Protein AF-A4BQA3-F1 (afdb_monomer_lite)

Radius of gyration: 15.98 Å; chains: 1; bounding box: 40×30×48 Å

Structure (mmCIF, N/CA/C/O backbone):
data_AF-A4BQA3-F1
#
_entry.id   AF-A4BQA3-F1
#
loop_
_atom_site.group_PDB
_atom_site.id
_atom_site.type_symbol
_atom_site.label_atom_id
_atom_site.label_alt_id
_atom_site.label_comp_id
_atom_site.label_asym_id
_atom_site.label_entity_id
_atom_site.label_seq_id
_atom_site.pdbx_PDB_ins_code
_atom_site.Cartn_x
_atom_site.Cartn_y
_atom_site.Cartn_z
_atom_site.occupancy
_atom_site.B_iso_or_equiv
_atom_site.auth_seq_id
_atom_site.auth_comp_id
_atom_site.auth_asym_id
_atom_site.auth_atom_id
_atom_site.pdbx_PDB_model_num
ATOM 1 N N . MET A 1 1 ? -1.932 -8.998 7.528 1.00 60.38 1 MET A N 1
ATOM 2 C CA . MET A 1 1 ? -2.954 -8.025 7.062 1.00 60.38 1 MET A CA 1
ATOM 3 C C . MET A 1 1 ? -3.123 -8.173 5.564 1.00 60.38 1 MET A C 1
ATOM 5 O O . MET A 1 1 ? -2.227 -8.750 4.974 1.00 60.38 1 MET A O 1
ATOM 9 N N . PHE A 1 2 ? -4.234 -7.696 4.992 1.00 67.75 2 PHE A N 1
ATOM 10 C CA . PHE A 1 2 ? -4.822 -8.083 3.690 1.00 67.75 2 PHE A CA 1
ATOM 11 C C . PHE A 1 2 ? -5.797 -9.264 3.743 1.00 67.75 2 PHE A C 1
ATOM 13 O O . PHE A 1 2 ? -5.557 -10.278 3.112 1.00 67.75 2 PHE A O 1
ATOM 20 N N . LEU A 1 3 ? -6.920 -9.127 4.459 1.00 60.72 3 LEU A N 1
ATOM 21 C CA . LEU A 1 3 ? -8.000 -10.137 4.571 1.00 60.72 3 LEU A CA 1
ATOM 22 C C . LEU A 1 3 ? -8.214 -11.024 3.331 1.00 60.72 3 LEU A C 1
ATOM 24 O O . LEU A 1 3 ? -8.286 -12.238 3.419 1.00 60.72 3 LEU A O 1
ATOM 28 N N . TRP A 1 4 ? -8.232 -10.394 2.167 1.00 64.56 4 TRP A N 1
ATOM 29 C CA . TRP A 1 4 ? -8.541 -10.961 0.863 1.00 64.56 4 TRP A CA 1
ATOM 30 C C . TRP A 1 4 ? -7.455 -11.902 0.314 1.00 64.56 4 TRP A C 1
ATOM 32 O O . TRP A 1 4 ? -7.679 -12.545 -0.704 1.00 64.56 4 TRP A O 1
ATOM 42 N N . SER A 1 5 ? -6.284 -11.950 0.948 1.00 71.44 5 SER A N 1
ATOM 43 C CA . SER A 1 5 ? -5.089 -12.637 0.447 1.00 71.44 5 SER A CA 1
ATOM 44 C C . SER A 1 5 ? -4.589 -13.748 1.371 1.00 71.44 5 SER A C 1
ATOM 46 O O . SER A 1 5 ? -3.676 -14.470 0.988 1.00 71.44 5 SER A O 1
ATOM 48 N N . TRP A 1 6 ? -5.161 -13.897 2.572 1.00 63.19 6 TRP A N 1
ATOM 49 C CA . TRP A 1 6 ? -4.795 -14.966 3.508 1.00 63.19 6 TRP A CA 1
ATOM 50 C C . TRP A 1 6 ? -5.855 -16.063 3.484 1.00 63.19 6 TRP A C 1
ATOM 52 O O . TRP A 1 6 ? -7.054 -15.784 3.529 1.00 63.19 6 TRP A O 1
ATOM 62 N N . GLU A 1 7 ? -5.413 -17.316 3.465 1.00 59.88 7 GLU A N 1
ATOM 63 C CA . GLU A 1 7 ? -6.299 -18.466 3.627 1.00 59.88 7 GLU A CA 1
ATOM 64 C C . GLU A 1 7 ? -6.993 -18.398 5.002 1.00 59.88 7 GLU A C 1
ATOM 66 O O . GLU A 1 7 ? -6.351 -18.160 6.025 1.00 59.88 7 GLU A O 1
ATOM 71 N N . GLY A 1 8 ? -8.326 -18.516 5.023 1.00 61.66 8 GLY A N 1
ATOM 72 C CA . GLY A 1 8 ? -9.143 -18.300 6.228 1.00 61.66 8 GLY A CA 1
ATOM 73 C C . GLY A 1 8 ? -9.414 -16.828 6.583 1.00 61.66 8 GLY A C 1
ATOM 74 O O . GLY A 1 8 ? -10.098 -16.553 7.566 1.00 61.66 8 GLY A O 1
ATOM 75 N N . GLY A 1 9 ? -8.929 -15.874 5.783 1.00 58.06 9 GLY A N 1
ATOM 76 C CA . GLY A 1 9 ? -9.137 -14.433 5.955 1.00 58.06 9 GLY A CA 1
ATOM 77 C C . GLY A 1 9 ? -10.455 -13.901 5.389 1.00 58.06 9 GLY A C 1
ATOM 78 O O . GLY A 1 9 ? -10.527 -12.716 5.063 1.00 58.06 9 GLY A O 1
ATOM 79 N N . ASP A 1 10 ? -11.479 -14.752 5.245 1.00 64.75 10 ASP A N 1
ATOM 80 C CA . ASP A 1 10 ? -12.718 -14.381 4.564 1.00 64.75 10 ASP A CA 1
ATOM 81 C C . ASP A 1 10 ? -13.276 -13.076 5.146 1.00 64.75 10 ASP A C 1
ATOM 83 O O . ASP A 1 10 ? -13.485 -12.930 6.358 1.00 64.75 10 ASP A O 1
ATOM 87 N N . LYS A 1 11 ? -13.446 -12.087 4.265 1.00 64.25 11 LYS A N 1
ATOM 88 C CA . LYS A 1 11 ? -13.775 -10.702 4.622 1.00 64.25 11 LYS A CA 1
ATOM 89 C C . LYS A 1 11 ? -15.013 -10.648 5.508 1.00 64.25 11 LYS A C 1
ATOM 91 O O . LYS A 1 11 ? -15.127 -9.766 6.362 1.00 64.25 11 LYS A O 1
ATOM 96 N N . ASP A 1 12 ? -15.931 -11.577 5.282 1.00 72.56 12 ASP A N 1
ATOM 97 C CA . ASP A 1 12 ? -17.206 -11.625 5.966 1.00 72.56 12 ASP A CA 1
ATOM 98 C C . ASP A 1 12 ? -17.066 -11.999 7.440 1.00 72.56 12 ASP A C 1
ATOM 100 O O . ASP A 1 12 ? -17.851 -11.495 8.237 1.00 72.56 12 ASP A O 1
ATOM 104 N N . TYR A 1 13 ? -16.031 -12.739 7.859 1.00 81.38 13 TYR A N 1
ATOM 105 C CA . TYR A 1 13 ? -15.837 -13.069 9.277 1.00 81.38 13 TYR A CA 1
ATOM 106 C C . TYR A 1 13 ? -15.781 -11.806 10.149 1.00 81.38 13 TYR A C 1
ATOM 108 O O . TYR A 1 13 ? -16.544 -11.659 11.100 1.00 81.38 13 TYR A O 1
ATOM 116 N N . TRP A 1 14 ? -14.960 -10.832 9.757 1.00 83.69 14 TRP A N 1
ATOM 117 C CA . TRP A 1 14 ? -14.742 -9.601 10.523 1.00 83.69 14 TRP A CA 1
ATOM 118 C C . TRP A 1 14 ? -15.896 -8.602 10.433 1.00 83.69 14 TRP A C 1
ATOM 120 O O . TRP A 1 14 ? -15.987 -7.706 11.267 1.00 83.69 14 TRP A O 1
ATOM 130 N N . LYS A 1 15 ? -16.801 -8.760 9.459 1.00 85.62 15 LYS A N 1
ATOM 131 C CA . LYS A 1 15 ? -18.040 -7.972 9.399 1.00 85.62 15 LYS A CA 1
ATOM 132 C C . LYS A 1 15 ? -19.051 -8.366 10.477 1.00 85.62 15 LYS A C 1
ATOM 134 O O . LYS A 1 15 ? -19.993 -7.614 10.682 1.00 85.62 15 LYS A O 1
ATOM 139 N N . HIS A 1 16 ? -18.877 -9.514 11.139 1.00 87.00 16 HIS A N 1
ATOM 140 C CA . HIS A 1 16 ? -19.743 -9.935 12.246 1.00 87.00 16 HIS A CA 1
ATOM 141 C C . HIS A 1 16 ? -19.411 -9.233 13.571 1.00 87.00 16 HIS A C 1
ATOM 143 O O . HIS A 1 16 ? -20.158 -9.384 14.535 1.00 87.00 16 HIS A O 1
ATOM 149 N N . LEU A 1 17 ? -18.303 -8.487 13.644 1.00 85.69 17 LEU A N 1
ATOM 150 C CA . LEU A 1 17 ? -18.020 -7.626 14.789 1.00 85.69 17 LEU A CA 1
ATOM 151 C C . LEU A 1 17 ? -18.883 -6.361 14.716 1.00 85.69 17 LEU A C 1
ATOM 153 O O . LEU A 1 17 ? -19.016 -5.757 13.649 1.00 85.69 17 LEU A O 1
ATOM 157 N N . GLU A 1 18 ? -19.421 -5.956 15.865 1.00 87.31 18 GLU A N 1
ATOM 158 C CA . GLU A 1 18 ? -20.309 -4.799 15.992 1.00 87.31 18 GLU A CA 1
ATOM 159 C C . GLU A 1 18 ? -19.675 -3.527 15.401 1.00 87.31 18 GLU A C 1
ATOM 161 O O . GLU A 1 18 ? -18.552 -3.148 15.741 1.00 87.31 18 GLU A O 1
ATOM 166 N N . GLY A 1 19 ? -20.400 -2.864 14.494 1.00 87.44 19 GLY A N 1
ATOM 167 C CA . GLY A 1 19 ? -19.992 -1.598 13.876 1.00 87.44 19 GLY A CA 1
ATOM 168 C C . GLY A 1 19 ? -19.078 -1.733 12.649 1.00 87.44 19 GLY A C 1
ATOM 169 O O . GLY A 1 19 ? -18.688 -0.713 12.057 1.00 87.44 19 GLY A O 1
ATOM 170 N N . LEU A 1 20 ? -18.736 -2.962 12.236 1.00 88.88 20 LEU A N 1
ATOM 171 C CA . LEU A 1 20 ? -17.871 -3.242 11.081 1.00 88.88 20 LEU A CA 1
ATOM 172 C C . LEU A 1 20 ? -18.614 -3.775 9.845 1.00 88.88 20 LEU A C 1
ATOM 174 O O . LEU A 1 20 ? -17.999 -3.985 8.796 1.00 88.88 20 LEU A O 1
ATOM 178 N N . GLU A 1 21 ? -19.935 -3.923 9.908 1.00 90.06 21 GLU A N 1
ATOM 179 C CA . GLU A 1 21 ? -20.768 -4.613 8.913 1.00 90.06 21 GLU A CA 1
ATOM 180 C C . GLU A 1 21 ? -20.657 -3.980 7.516 1.00 90.06 21 GLU A C 1
ATOM 182 O O . GLU A 1 21 ? -20.690 -4.660 6.488 1.00 90.06 21 GLU A O 1
ATOM 187 N N . LYS A 1 22 ? -20.501 -2.651 7.474 1.00 86.62 22 LYS A N 1
ATOM 188 C CA . LYS A 1 22 ? -20.427 -1.849 6.241 1.00 86.62 22 LYS A CA 1
ATOM 189 C C . LYS A 1 22 ? -19.003 -1.421 5.870 1.00 86.62 22 LYS A C 1
ATOM 191 O O . LYS A 1 22 ? -18.827 -0.624 4.947 1.00 86.62 22 LYS A O 1
ATOM 196 N N . ARG A 1 23 ? -17.976 -1.903 6.579 1.00 86.62 23 ARG A N 1
ATOM 197 C CA . ARG A 1 23 ? -16.586 -1.471 6.368 1.00 86.62 23 ARG A CA 1
ATOM 198 C C . ARG A 1 23 ? -15.949 -2.168 5.164 1.00 86.62 23 ARG A C 1
ATOM 200 O O . ARG A 1 23 ? -16.176 -3.351 4.902 1.00 86.62 23 ARG A O 1
ATOM 207 N N . LYS A 1 24 ? -15.121 -1.429 4.412 1.00 86.00 24 LYS A N 1
ATOM 208 C CA . LYS A 1 24 ? -14.387 -1.974 3.253 1.00 86.00 24 LYS A CA 1
ATOM 209 C C . LYS A 1 24 ? -13.262 -2.915 3.699 1.00 86.00 24 LYS A C 1
ATOM 211 O O . LYS A 1 24 ? -13.029 -3.919 3.025 1.00 86.00 24 LYS A O 1
ATOM 216 N N . THR A 1 25 ? -12.637 -2.624 4.842 1.00 88.38 25 THR A N 1
ATOM 217 C CA . THR A 1 25 ? -11.507 -3.366 5.426 1.00 88.38 25 THR A CA 1
ATOM 218 C C . THR A 1 25 ? -11.710 -3.575 6.932 1.00 88.38 25 THR A C 1
ATOM 220 O O . THR A 1 25 ? -10.970 -3.004 7.730 1.00 88.38 25 THR A O 1
ATOM 223 N N . PRO A 1 26 ? -12.709 -4.386 7.335 1.00 88.75 26 PRO A N 1
ATOM 224 C CA . PRO A 1 26 ? -13.138 -4.500 8.731 1.00 88.75 26 PRO A CA 1
ATOM 225 C C . PRO A 1 26 ? -12.008 -4.916 9.686 1.00 88.75 26 PRO A C 1
ATOM 227 O O . PRO A 1 26 ? -11.876 -4.325 10.749 1.00 88.75 26 PRO A O 1
ATOM 230 N N . LEU A 1 27 ? -11.127 -5.847 9.300 1.00 87.25 27 LEU A N 1
ATOM 231 C CA . LEU A 1 27 ? -9.965 -6.203 10.129 1.00 87.25 27 LEU A CA 1
ATOM 232 C C . LEU A 1 27 ? -9.001 -5.028 10.316 1.00 87.25 27 LEU A C 1
ATOM 234 O O . LEU A 1 27 ? -8.613 -4.748 11.442 1.00 87.25 27 LEU A O 1
ATOM 238 N N . SER A 1 28 ? -8.602 -4.348 9.237 1.00 89.44 28 SER A N 1
ATOM 239 C CA . SER A 1 28 ? -7.679 -3.212 9.348 1.00 89.44 28 SER A CA 1
ATOM 240 C C . SER A 1 28 ? -8.301 -2.094 10.195 1.00 89.44 28 SER A C 1
ATOM 242 O O . SER A 1 28 ? -7.622 -1.553 11.059 1.00 89.44 28 SER A O 1
ATOM 244 N N . ASP A 1 29 ? -9.600 -1.812 10.032 1.00 89.75 29 ASP A N 1
ATOM 245 C CA . ASP A 1 29 ? -10.328 -0.848 10.872 1.00 89.75 29 ASP A CA 1
ATOM 246 C C . ASP A 1 29 ? -10.353 -1.268 12.351 1.00 89.75 29 ASP A C 1
ATOM 248 O O . ASP A 1 29 ? -10.109 -0.445 13.232 1.00 89.75 29 ASP A O 1
ATOM 252 N N . HIS A 1 30 ? -10.590 -2.554 12.629 1.00 89.94 30 HIS A N 1
ATOM 253 C CA . HIS A 1 30 ? -10.557 -3.098 13.986 1.00 89.94 30 HIS A CA 1
ATOM 254 C C . HIS A 1 30 ? -9.168 -2.975 14.624 1.00 89.94 30 HIS A C 1
ATOM 256 O O . HIS A 1 30 ? -9.055 -2.555 15.773 1.00 89.94 30 HIS A O 1
ATOM 262 N N . LEU A 1 31 ? -8.109 -3.303 13.876 1.00 89.44 31 LEU A N 1
ATOM 263 C CA . LEU A 1 31 ? -6.731 -3.188 14.350 1.00 89.44 31 LEU A CA 1
ATOM 264 C C . LEU A 1 31 ? -6.360 -1.731 14.631 1.00 89.44 31 LEU A C 1
ATOM 266 O O . LEU A 1 31 ? -5.768 -1.469 15.673 1.00 89.44 31 LEU A O 1
ATOM 270 N N . VAL A 1 32 ? -6.732 -0.786 13.757 1.00 90.25 32 VAL A N 1
ATOM 271 C CA . VAL A 1 32 ? -6.508 0.645 14.023 1.00 90.25 32 VAL A CA 1
ATOM 272 C C . VAL A 1 32 ? -7.182 1.057 15.326 1.00 90.25 32 VAL A C 1
ATOM 274 O O . VAL A 1 32 ? -6.503 1.595 16.193 1.00 90.25 32 VAL A O 1
ATOM 277 N N . ALA A 1 33 ? -8.470 0.749 15.496 1.00 89.69 33 ALA A N 1
ATOM 278 C CA . ALA A 1 33 ? -9.213 1.127 16.696 1.00 89.69 33 ALA A CA 1
ATOM 279 C C . ALA A 1 33 ? -8.610 0.520 17.977 1.00 89.69 33 ALA A C 1
ATOM 281 O O . ALA A 1 33 ? -8.408 1.224 18.965 1.00 89.69 33 ALA A O 1
ATOM 282 N N . LEU A 1 34 ? -8.273 -0.774 17.948 1.00 89.75 34 LEU A N 1
ATOM 283 C CA . LEU A 1 34 ? -7.700 -1.480 19.094 1.00 89.75 34 LEU A CA 1
ATOM 284 C C . LEU A 1 34 ? -6.339 -0.896 19.493 1.00 89.75 34 LEU A C 1
ATOM 286 O O . LEU A 1 34 ? -6.093 -0.597 20.663 1.00 89.75 34 LEU A O 1
ATOM 290 N N . PHE A 1 35 ? -5.443 -0.723 18.522 1.00 87.62 35 PHE A N 1
ATOM 291 C CA . PHE A 1 35 ? -4.095 -0.243 18.800 1.00 87.62 35 PHE A CA 1
ATOM 292 C C . PHE A 1 35 ? -4.036 1.262 19.039 1.00 87.62 35 PHE A C 1
ATOM 294 O O . PHE A 1 35 ? -3.136 1.701 19.746 1.00 87.62 35 PHE A O 1
ATOM 301 N N . GLU A 1 36 ? -4.975 2.063 18.543 1.00 84.75 36 GLU A N 1
ATOM 302 C CA . GLU A 1 36 ? -5.072 3.478 18.912 1.00 84.75 36 GLU A CA 1
ATOM 303 C C . GLU A 1 36 ? -5.313 3.660 20.421 1.00 84.75 36 GLU A C 1
ATOM 305 O O . GLU A 1 36 ? -4.785 4.590 21.034 1.00 84.75 36 GLU A O 1
ATOM 310 N N . GLU A 1 37 ? -6.057 2.750 21.050 1.00 83.38 37 GLU A N 1
ATOM 311 C CA . GLU A 1 37 ? -6.231 2.735 22.501 1.00 83.38 37 GLU A CA 1
ATOM 312 C C . GLU A 1 37 ? -5.036 2.093 23.211 1.00 83.38 37 GLU A C 1
ATOM 314 O O . GLU A 1 37 ? -4.444 2.701 24.105 1.00 83.38 37 GLU A O 1
ATOM 319 N N . TRP A 1 38 ? -4.651 0.884 22.799 1.00 84.25 38 TRP A N 1
ATOM 320 C CA . TRP A 1 38 ? -3.669 0.083 23.530 1.00 84.25 38 TRP A CA 1
ATOM 321 C C . TRP A 1 38 ? -2.247 0.632 23.414 1.00 84.25 38 TRP A C 1
ATOM 323 O O . TRP A 1 38 ? -1.504 0.617 24.393 1.00 84.25 38 TRP A O 1
ATOM 333 N N . SER A 1 39 ? -1.854 1.155 22.248 1.00 80.94 39 SER A N 1
ATOM 334 C CA . SER A 1 39 ? -0.483 1.643 22.020 1.00 80.94 39 SER A CA 1
ATOM 335 C C . SER A 1 39 ? -0.086 2.786 22.954 1.00 80.94 39 SER A C 1
ATOM 337 O O . SER A 1 39 ? 1.098 2.938 23.264 1.00 80.94 39 SER A O 1
ATOM 339 N N . LYS A 1 40 ? -1.062 3.537 23.483 1.00 78.38 40 LYS A N 1
ATOM 340 C CA . LYS A 1 40 ? -0.833 4.654 24.410 1.00 78.38 40 LYS A CA 1
ATOM 341 C C . LYS A 1 40 ? -0.052 4.241 25.658 1.00 78.38 40 LYS A C 1
ATOM 343 O O . LYS A 1 40 ? 0.690 5.059 26.194 1.00 78.38 40 LYS A O 1
ATOM 348 N N . SER A 1 41 ? -0.192 2.997 26.123 1.00 77.94 41 SER A N 1
ATOM 349 C CA . SER A 1 41 ? 0.456 2.541 27.357 1.00 77.94 41 SER A CA 1
ATOM 350 C C . SER A 1 41 ? 1.880 2.006 27.172 1.00 77.94 41 SER A C 1
ATOM 352 O O . SER A 1 41 ? 2.556 1.792 28.175 1.00 77.94 41 SER A O 1
ATOM 354 N N . PHE A 1 42 ? 2.349 1.768 25.939 1.00 74.81 42 PHE A N 1
ATOM 355 C CA . PHE A 1 42 ? 3.657 1.126 25.715 1.00 74.81 42 PHE A CA 1
ATOM 356 C C . PHE A 1 42 ? 4.482 1.665 24.539 1.00 74.81 42 PHE A C 1
ATOM 358 O O . PHE A 1 42 ? 5.692 1.464 24.523 1.00 74.81 42 PHE A O 1
ATOM 365 N N . VAL A 1 43 ? 3.881 2.370 23.576 1.00 66.00 43 VAL A N 1
ATOM 366 C CA . VAL A 1 43 ? 4.579 2.878 22.375 1.00 66.00 43 VAL A CA 1
ATOM 367 C C . VAL A 1 43 ? 4.973 4.361 22.517 1.00 66.00 43 VAL A C 1
ATOM 369 O O . VAL A 1 43 ? 5.601 4.930 21.629 1.00 66.00 43 VAL A O 1
ATOM 372 N N . GLY A 1 44 ? 4.666 5.010 23.647 1.00 67.31 44 GLY A N 1
ATOM 373 C CA . GLY A 1 44 ? 4.981 6.428 23.870 1.00 67.31 44 GLY A CA 1
ATOM 374 C C . GLY A 1 44 ? 4.248 7.369 22.898 1.00 67.31 44 GLY A C 1
ATOM 375 O O . GLY A 1 44 ? 3.210 7.015 22.343 1.00 67.31 44 GLY A O 1
ATOM 376 N N . ILE A 1 45 ? 4.790 8.575 22.677 1.00 62.03 45 ILE A N 1
ATOM 377 C CA . ILE A 1 45 ? 4.312 9.534 21.656 1.00 62.03 45 ILE A CA 1
ATOM 378 C C . ILE A 1 45 ? 4.807 9.067 20.278 1.00 62.03 45 ILE A C 1
ATOM 380 O O . ILE A 1 45 ? 5.680 9.680 19.670 1.00 62.03 45 ILE A O 1
ATOM 384 N N . THR A 1 46 ? 4.329 7.923 19.810 1.00 58.88 46 THR A N 1
ATOM 385 C CA . THR A 1 46 ? 4.651 7.452 18.460 1.00 58.88 46 THR A CA 1
ATOM 386 C C . THR A 1 46 ? 3.677 8.041 17.445 1.00 58.88 46 THR A C 1
ATOM 388 O O . THR A 1 46 ? 2.578 8.479 17.792 1.00 58.88 46 THR A O 1
ATOM 391 N N . ALA A 1 47 ? 4.109 8.087 16.182 1.00 59.97 47 ALA A N 1
ATOM 392 C CA . ALA A 1 47 ? 3.262 8.400 15.040 1.00 59.97 47 ALA A CA 1
ATOM 393 C C . ALA A 1 47 ? 1.923 7.651 15.143 1.00 59.97 47 ALA A C 1
ATOM 395 O O . ALA A 1 47 ? 1.898 6.478 15.516 1.00 59.97 47 ALA A O 1
ATOM 396 N N . HIS A 1 48 ? 0.824 8.339 14.823 1.00 80.00 48 HIS A N 1
ATOM 397 C CA . HIS A 1 48 ? -0.527 7.776 14.822 1.00 80.00 48 HIS A CA 1
ATOM 398 C C . HIS A 1 48 ? -0.511 6.362 14.220 1.00 80.00 48 HIS A C 1
ATOM 400 O O . HIS A 1 48 ? -0.079 6.199 13.080 1.00 80.00 48 HIS A O 1
ATOM 406 N N . PHE A 1 49 ? -0.928 5.348 14.993 1.00 85.44 49 PHE A N 1
ATOM 407 C CA . PHE A 1 49 ? -0.822 3.926 14.620 1.00 85.44 49 PHE A CA 1
ATOM 408 C C . PHE A 1 49 ? -1.396 3.643 13.227 1.00 85.44 49 PHE A C 1
ATOM 410 O O . PHE A 1 49 ? -0.846 2.865 12.455 1.00 85.44 49 PHE A O 1
ATOM 417 N N . GLU A 1 50 ? -2.466 4.353 12.897 1.00 88.38 50 GLU A N 1
ATOM 418 C CA . GLU A 1 50 ? -3.064 4.430 11.576 1.00 88.38 50 GLU A CA 1
ATOM 419 C C . GLU A 1 50 ? -2.045 4.618 10.435 1.00 88.38 50 GLU A C 1
ATOM 421 O O . GLU A 1 50 ? -2.050 3.853 9.473 1.00 88.38 50 GLU A O 1
ATOM 426 N N . HIS A 1 51 ? -1.132 5.584 10.557 1.00 89.06 51 HIS A N 1
ATOM 427 C CA . HIS A 1 51 ? -0.101 5.846 9.554 1.00 89.06 51 HIS A CA 1
ATOM 428 C C . HIS A 1 51 ? 0.866 4.671 9.408 1.00 89.06 51 HIS A C 1
ATOM 430 O O . HIS A 1 51 ? 1.206 4.284 8.295 1.00 89.06 51 HIS A O 1
ATOM 436 N N . LEU A 1 52 ? 1.303 4.091 10.531 1.00 88.88 52 LEU A N 1
ATOM 437 C CA . LEU A 1 52 ? 2.213 2.944 10.531 1.00 88.88 52 LEU A CA 1
ATOM 438 C C . LEU A 1 52 ? 1.568 1.728 9.863 1.00 88.88 52 LEU A C 1
ATOM 440 O O . LEU A 1 52 ? 2.207 1.049 9.059 1.00 88.88 52 LEU A O 1
ATOM 444 N N . LEU A 1 53 ? 0.297 1.472 10.178 1.00 90.69 53 LEU A N 1
ATOM 445 C CA . LEU A 1 53 ? -0.462 0.368 9.610 1.00 90.69 53 LEU A CA 1
ATOM 446 C C . LEU A 1 53 ? -0.597 0.513 8.094 1.00 90.69 53 LEU A C 1
ATOM 448 O O . LEU A 1 53 ? -0.305 -0.421 7.352 1.00 90.69 53 LEU A O 1
ATOM 452 N N . GLU A 1 54 ? -1.008 1.692 7.637 1.00 92.69 54 GLU A N 1
ATOM 453 C CA . GLU A 1 54 ? -1.203 1.968 6.216 1.00 92.69 54 GLU A CA 1
ATOM 454 C C . GLU A 1 54 ? 0.108 1.987 5.435 1.00 92.69 54 GLU A C 1
ATOM 456 O O . GLU A 1 54 ? 0.148 1.521 4.296 1.00 92.69 54 GLU A O 1
ATOM 461 N N . GLN A 1 55 ? 1.195 2.458 6.050 1.00 92.69 55 GLN A N 1
ATOM 462 C CA . GLN A 1 55 ? 2.525 2.407 5.454 1.00 92.69 55 GLN A CA 1
ATOM 463 C C . GLN A 1 55 ? 2.986 0.961 5.287 1.00 92.69 55 GLN A C 1
ATOM 465 O O . GLN A 1 55 ? 3.463 0.592 4.214 1.00 92.69 55 GLN A O 1
ATOM 470 N N . PHE A 1 56 ? 2.790 0.125 6.309 1.00 91.44 56 PHE A N 1
ATOM 471 C CA . PHE A 1 56 ? 3.046 -1.307 6.206 1.00 91.44 56 PHE A CA 1
ATOM 472 C C . PHE A 1 56 ? 2.203 -1.954 5.098 1.00 91.44 56 PHE A C 1
ATOM 474 O O . PHE A 1 56 ? 2.737 -2.721 4.299 1.00 91.44 56 PHE A O 1
ATOM 481 N N . GLU A 1 57 ? 0.906 -1.636 5.014 1.00 93.31 57 GLU A N 1
ATOM 482 C CA . GLU A 1 57 ? 0.033 -2.142 3.950 1.00 93.31 57 GLU A CA 1
ATOM 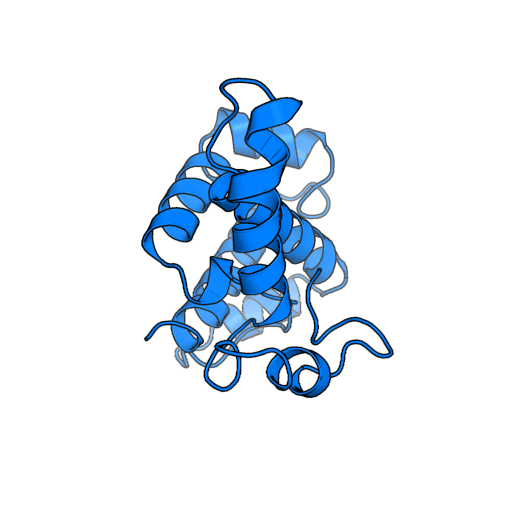483 C C . GLU A 1 57 ? 0.540 -1.714 2.563 1.00 93.31 57 GLU A C 1
ATOM 485 O O . GLU A 1 57 ? 0.611 -2.540 1.661 1.00 93.31 57 GLU A O 1
ATOM 490 N N . ILE A 1 58 ? 0.964 -0.466 2.364 1.00 94.44 58 ILE A N 1
ATOM 491 C CA . ILE A 1 58 ? 1.524 -0.036 1.073 1.00 94.44 58 ILE A CA 1
ATOM 492 C C . ILE A 1 58 ? 2.799 -0.823 0.747 1.00 94.44 58 ILE A C 1
ATOM 494 O O . ILE A 1 58 ? 2.887 -1.414 -0.326 1.00 94.44 58 ILE A O 1
ATOM 498 N N . LEU A 1 59 ? 3.756 -0.903 1.676 1.00 94.25 59 LEU A N 1
ATOM 499 C CA . LEU A 1 59 ? 5.019 -1.614 1.454 1.00 94.25 59 LEU A CA 1
ATOM 500 C C . LEU A 1 59 ? 4.801 -3.098 1.142 1.00 94.25 59 LEU A C 1
ATOM 502 O O . LEU A 1 59 ? 5.394 -3.625 0.206 1.00 94.25 59 LEU A O 1
ATOM 506 N N . ALA A 1 60 ? 3.916 -3.772 1.874 1.00 92.62 60 ALA A N 1
ATOM 507 C CA . ALA A 1 60 ? 3.622 -5.177 1.625 1.00 92.62 60 ALA A CA 1
ATOM 508 C C . ALA A 1 60 ? 2.894 -5.397 0.281 1.00 92.62 60 ALA A C 1
ATOM 510 O O . ALA A 1 60 ? 3.097 -6.427 -0.360 1.00 92.62 60 ALA A O 1
ATOM 511 N N . SER A 1 61 ? 2.108 -4.419 -0.185 1.00 93.94 61 SER A N 1
ATOM 512 C CA . SER A 1 61 ? 1.512 -4.440 -1.531 1.00 93.94 61 SER A CA 1
ATOM 513 C C . SER A 1 61 ? 2.585 -4.346 -2.621 1.00 93.94 61 SER A C 1
ATOM 515 O O . SER A 1 61 ? 2.507 -5.055 -3.625 1.00 93.94 61 SER A O 1
ATOM 517 N N . LEU A 1 62 ? 3.604 -3.501 -2.406 1.00 94.19 62 LEU A N 1
ATOM 518 C CA . LEU A 1 62 ? 4.743 -3.350 -3.318 1.00 94.19 62 LEU A CA 1
ATOM 519 C C . LEU A 1 62 ? 5.576 -4.634 -3.399 1.00 94.19 62 LEU A C 1
ATOM 521 O O . LEU A 1 62 ? 5.891 -5.070 -4.497 1.00 94.19 62 LEU A O 1
ATOM 525 N N . VAL A 1 63 ? 5.848 -5.292 -2.268 1.00 93.94 63 VAL A N 1
ATOM 526 C CA . VAL A 1 63 ? 6.549 -6.590 -2.268 1.00 93.94 63 VAL A CA 1
ATOM 527 C C . VAL A 1 63 ? 5.727 -7.664 -2.981 1.00 93.94 63 VAL A C 1
ATOM 529 O O . VAL A 1 63 ? 6.264 -8.469 -3.732 1.00 93.94 63 VAL A O 1
ATOM 532 N N . HIS A 1 64 ? 4.408 -7.695 -2.783 1.00 93.19 64 HIS A N 1
ATOM 533 C CA . HIS A 1 64 ? 3.569 -8.705 -3.427 1.00 93.19 64 HIS A CA 1
ATOM 534 C C . HIS A 1 64 ? 3.635 -8.628 -4.960 1.00 93.19 64 HIS A C 1
ATOM 536 O O . HIS A 1 64 ? 3.719 -9.659 -5.634 1.00 93.19 64 HIS A O 1
ATOM 542 N N . ILE A 1 65 ? 3.586 -7.418 -5.525 1.00 94.62 65 ILE A N 1
ATOM 543 C CA . ILE A 1 65 ? 3.567 -7.243 -6.981 1.00 94.62 65 ILE A CA 1
ATOM 544 C C . ILE A 1 65 ? 4.908 -7.540 -7.653 1.00 94.62 65 ILE A C 1
ATOM 546 O O . ILE A 1 65 ? 4.941 -7.756 -8.857 1.00 94.62 65 ILE A O 1
ATOM 550 N N . GLU A 1 66 ? 5.999 -7.655 -6.894 1.00 93.94 66 GLU A N 1
ATOM 551 C CA . GLU A 1 66 ? 7.301 -8.099 -7.418 1.00 93.94 66 GLU A CA 1
ATOM 552 C C . GLU A 1 66 ? 7.269 -9.524 -7.988 1.00 93.94 66 GLU A C 1
ATOM 554 O O . GLU A 1 66 ? 8.158 -9.892 -8.753 1.00 93.94 66 GLU A O 1
ATOM 559 N N . SER A 1 67 ? 6.236 -10.311 -7.658 1.00 92.38 67 SER A N 1
ATOM 560 C CA . SER A 1 67 ? 5.969 -11.618 -8.275 1.00 92.38 67 SER A CA 1
ATOM 561 C C . SER A 1 67 ? 5.391 -11.539 -9.697 1.00 92.38 67 SER A C 1
ATOM 563 O O . SER A 1 67 ? 5.324 -12.559 -10.382 1.00 92.38 67 SER A O 1
ATOM 565 N N . SER A 1 68 ? 4.954 -10.355 -10.134 1.00 92.75 68 SER A N 1
ATOM 566 C CA . SER A 1 68 ? 4.398 -10.102 -11.469 1.00 92.75 68 SER A CA 1
ATOM 567 C C . SER A 1 68 ? 5.487 -9.687 -12.462 1.00 92.75 68 SER A C 1
ATOM 569 O O . SER A 1 68 ? 6.546 -9.190 -12.074 1.00 92.75 68 SER A O 1
ATOM 571 N N . ASP A 1 69 ? 5.225 -9.859 -13.759 1.00 92.31 69 ASP A N 1
ATOM 572 C CA . ASP A 1 69 ? 6.138 -9.399 -14.809 1.00 92.31 69 ASP A CA 1
ATOM 573 C C . ASP A 1 69 ? 5.975 -7.885 -15.043 1.00 92.31 69 ASP A C 1
ATOM 575 O O . ASP A 1 69 ? 4.867 -7.343 -15.045 1.00 92.31 69 ASP A O 1
ATOM 579 N N . ILE A 1 70 ? 7.088 -7.193 -15.290 1.00 93.88 70 ILE A N 1
ATOM 580 C CA . ILE A 1 70 ? 7.082 -5.784 -15.685 1.00 93.88 70 ILE A CA 1
ATOM 581 C C . ILE A 1 70 ? 6.317 -5.563 -16.996 1.00 93.88 70 ILE A C 1
ATOM 583 O O . ILE A 1 70 ? 5.684 -4.524 -17.158 1.00 93.88 70 ILE A O 1
ATOM 587 N N . THR A 1 71 ? 6.324 -6.545 -17.904 1.00 95.31 71 THR A N 1
ATOM 588 C CA . THR A 1 71 ? 5.566 -6.464 -19.162 1.00 95.31 71 THR A CA 1
ATOM 589 C C . THR A 1 71 ? 4.057 -6.449 -18.915 1.00 95.31 71 THR A C 1
ATOM 591 O O . THR A 1 71 ? 3.332 -5.696 -19.560 1.00 95.31 71 THR A O 1
ATOM 594 N N . GLU A 1 72 ? 3.580 -7.197 -17.917 1.00 95.62 72 GLU A N 1
ATOM 595 C CA . GLU A 1 72 ? 2.174 -7.200 -17.507 1.00 95.62 72 GLU A CA 1
ATOM 596 C C . GLU A 1 72 ? 1.772 -5.852 -16.892 1.00 95.62 72 GLU A C 1
ATOM 598 O O . GLU A 1 72 ? 0.704 -5.311 -17.194 1.00 95.62 72 GLU A O 1
ATOM 603 N N . LEU A 1 73 ? 2.653 -5.276 -16.064 1.00 95.50 73 LEU A N 1
ATOM 604 C CA . LEU A 1 73 ? 2.484 -3.924 -15.531 1.00 95.50 73 LEU A CA 1
ATOM 605 C C . LEU A 1 73 ? 2.387 -2.891 -16.657 1.00 95.50 73 LEU A C 1
ATOM 607 O O . LEU A 1 73 ? 1.475 -2.064 -16.636 1.00 95.50 73 LEU A O 1
ATOM 611 N N . ASP A 1 74 ? 3.280 -2.949 -17.644 1.00 96.44 74 ASP A N 1
ATOM 612 C CA . ASP A 1 74 ? 3.267 -2.051 -18.802 1.00 96.44 74 ASP A CA 1
ATOM 613 C C . ASP A 1 74 ? 1.983 -2.183 -19.622 1.00 96.44 74 ASP A C 1
ATOM 615 O O . ASP A 1 74 ? 1.338 -1.177 -19.933 1.00 96.44 74 ASP A O 1
ATOM 619 N N . ASP A 1 75 ? 1.557 -3.412 -19.903 1.00 96.62 75 ASP A N 1
ATOM 620 C CA . ASP A 1 75 ? 0.333 -3.690 -20.647 1.00 96.62 75 ASP A CA 1
ATOM 621 C C . ASP A 1 75 ? -0.912 -3.168 -19.923 1.00 96.62 75 ASP A C 1
ATOM 623 O O . ASP A 1 75 ? -1.800 -2.580 -20.549 1.00 96.62 75 ASP A O 1
ATOM 627 N N . MET A 1 76 ? -1.008 -3.366 -18.603 1.00 96.19 76 MET A N 1
ATOM 628 C CA . MET A 1 76 ? -2.138 -2.858 -17.822 1.00 96.19 76 MET A CA 1
ATOM 629 C C . MET A 1 76 ? -2.104 -1.334 -17.717 1.00 96.19 76 MET A C 1
ATOM 631 O O . MET A 1 76 ? -3.130 -0.683 -17.935 1.00 96.19 76 MET A O 1
ATOM 635 N N . LEU A 1 77 ? -0.940 -0.744 -17.428 1.00 95.44 77 LEU A N 1
ATOM 636 C CA . LEU A 1 77 ? -0.776 0.702 -17.270 1.00 95.44 77 LEU A CA 1
ATOM 637 C C . LEU A 1 77 ? -0.907 1.467 -18.597 1.00 95.44 77 LEU A C 1
ATOM 639 O O . LEU A 1 77 ? -1.366 2.609 -18.592 1.00 95.44 77 LEU A O 1
ATOM 643 N N . GLY A 1 78 ? -0.608 0.843 -19.736 1.00 95.12 78 GLY A N 1
ATOM 644 C CA . GLY A 1 78 ? -0.804 1.427 -21.065 1.00 95.12 78 GLY A CA 1
ATOM 645 C C . GLY A 1 78 ? -2.273 1.561 -21.485 1.00 95.12 78 GLY A C 1
ATOM 646 O O . GLY A 1 78 ? -2.600 2.359 -22.366 1.00 95.12 78 GLY A O 1
ATOM 647 N N . ARG A 1 79 ? -3.191 0.819 -20.852 1.00 95.31 79 ARG A N 1
ATOM 648 C CA . ARG A 1 79 ? -4.632 0.907 -21.141 1.00 95.31 79 ARG A CA 1
ATOM 649 C C . ARG A 1 79 ? -5.226 2.200 -20.586 1.00 95.31 79 ARG A C 1
ATOM 651 O O . ARG A 1 79 ? -4.904 2.622 -19.477 1.00 95.31 79 ARG A O 1
ATOM 658 N N . GLN A 1 80 ? -6.156 2.786 -21.344 1.00 91.44 80 GLN A N 1
ATOM 659 C CA . GLN A 1 80 ? -6.938 3.951 -20.907 1.00 91.44 80 GLN A CA 1
ATOM 660 C C . GLN A 1 80 ? -8.005 3.606 -19.861 1.00 91.44 80 GLN A C 1
ATOM 662 O O . GLN A 1 80 ? -8.532 4.500 -19.205 1.00 91.44 80 GLN A O 1
ATOM 667 N N . ASP A 1 81 ? -8.338 2.324 -19.716 1.00 91.19 81 ASP A N 1
ATOM 668 C CA . ASP A 1 81 ? -9.311 1.868 -18.736 1.00 91.19 81 ASP A CA 1
ATOM 669 C C . ASP A 1 81 ? -8.733 1.978 -17.309 1.00 91.19 81 ASP A C 1
ATOM 671 O O . ASP A 1 81 ? -7.767 1.278 -16.986 1.00 91.19 81 ASP A O 1
ATOM 675 N N . PRO A 1 82 ? -9.321 2.803 -16.420 1.00 84.75 82 PRO A N 1
ATOM 676 C CA . PRO A 1 82 ? -8.881 2.907 -15.030 1.00 84.75 82 PRO A CA 1
ATOM 677 C C . PRO A 1 82 ? -9.102 1.609 -14.241 1.00 84.75 82 PRO A C 1
ATOM 679 O O . PRO A 1 82 ? -8.563 1.477 -13.143 1.00 84.75 82 PRO A O 1
ATOM 682 N N . GL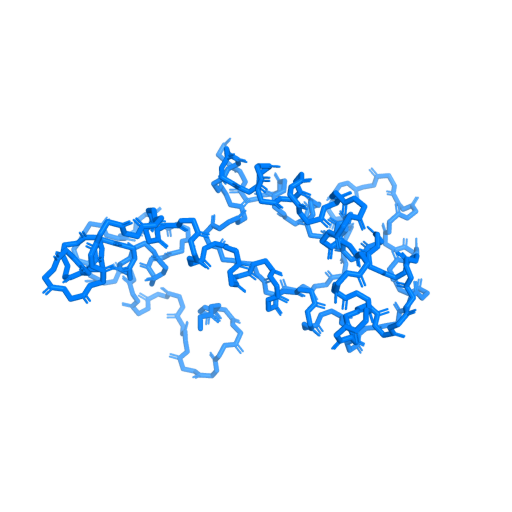N A 1 83 ? -9.882 0.660 -14.780 1.00 86.94 83 GLN A N 1
ATOM 683 C CA . GLN A 1 83 ? -10.062 -0.674 -14.212 1.00 86.94 83 GLN A CA 1
ATOM 684 C C . GLN A 1 83 ? -8.960 -1.679 -14.595 1.00 86.94 83 GLN A C 1
ATOM 686 O O . GLN A 1 83 ? -8.999 -2.831 -14.165 1.00 86.94 83 GLN A O 1
ATOM 691 N N . SER A 1 84 ? -7.967 -1.252 -15.382 1.00 94.00 84 SER A N 1
ATOM 692 C CA . SER A 1 84 ? -6.826 -2.080 -15.771 1.00 94.00 84 SER A CA 1
ATOM 693 C C . SER A 1 84 ? -5.659 -1.915 -14.794 1.00 94.00 84 SER A C 1
ATOM 695 O O . SER A 1 84 ? -5.006 -0.868 -14.754 1.00 94.00 84 SER A O 1
ATOM 697 N N . TRP A 1 85 ? -5.393 -2.964 -14.019 1.00 95.50 85 TRP A N 1
ATOM 698 C CA . TRP A 1 85 ? -4.266 -3.086 -13.093 1.00 95.50 85 TRP A CA 1
ATOM 699 C C . TRP A 1 85 ? -3.859 -4.558 -12.968 1.00 95.50 85 TRP A C 1
ATOM 701 O O . TRP A 1 85 ? -4.673 -5.461 -13.166 1.00 95.50 85 TRP A O 1
ATOM 711 N N . VAL A 1 86 ? -2.616 -4.789 -12.567 1.00 96.12 86 VAL A N 1
ATOM 712 C CA . VAL A 1 86 ? -2.144 -6.086 -12.077 1.00 96.12 86 VAL A CA 1
ATOM 713 C C . VAL A 1 86 ? -2.597 -6.243 -10.630 1.00 96.12 86 VAL A C 1
ATOM 715 O O . VAL A 1 86 ? -2.515 -5.302 -9.838 1.00 96.12 86 VAL A O 1
ATOM 718 N N . TRP A 1 87 ? -3.155 -7.397 -10.275 1.00 93.06 87 TRP A N 1
ATOM 719 C CA . TRP A 1 87 ? -3.714 -7.588 -8.940 1.00 93.06 87 TRP A CA 1
ATOM 720 C C . TRP A 1 87 ? -2.622 -7.548 -7.859 1.00 93.06 87 TRP A C 1
ATOM 722 O O . TRP A 1 87 ? -1.589 -8.203 -7.961 1.00 93.06 87 TRP A O 1
ATOM 732 N N . MET A 1 88 ? -2.883 -6.799 -6.790 1.00 92.62 88 MET A N 1
ATOM 733 C CA . MET A 1 88 ? -2.105 -6.809 -5.552 1.00 92.62 88 MET A CA 1
ATOM 734 C C . MET A 1 88 ? -3.066 -6.654 -4.365 1.00 92.62 88 MET A C 1
ATOM 736 O O . MET A 1 88 ? -4.141 -6.057 -4.522 1.00 92.62 88 MET A O 1
ATOM 740 N N . PRO A 1 89 ? -2.714 -7.173 -3.179 1.00 90.81 89 PRO A N 1
ATOM 741 C CA . PRO A 1 89 ? -3.461 -6.882 -1.970 1.00 90.81 89 PRO A CA 1
ATOM 742 C C . PRO A 1 89 ? -3.463 -5.381 -1.701 1.00 90.81 89 PRO A C 1
ATOM 744 O O . PRO A 1 89 ? -2.430 -4.739 -1.807 1.00 90.81 89 PRO A O 1
ATOM 747 N N . VAL A 1 90 ? -4.609 -4.831 -1.304 1.00 90.19 90 VAL A N 1
ATOM 748 C CA . VAL A 1 90 ? -4.709 -3.452 -0.816 1.00 90.19 90 VAL A CA 1
ATOM 749 C C . VAL A 1 90 ? -5.596 -3.439 0.422 1.00 90.19 90 VAL A C 1
ATOM 751 O O . VAL A 1 90 ? -6.651 -4.081 0.468 1.00 90.19 90 VAL A O 1
ATOM 754 N N . GLY A 1 91 ? -5.133 -2.742 1.455 1.00 90.19 91 GLY A N 1
ATOM 755 C CA . GLY A 1 91 ? -5.811 -2.642 2.737 1.00 90.19 91 GLY A CA 1
ATOM 756 C C . GLY A 1 91 ? -6.609 -1.353 2.898 1.00 90.19 91 GLY A C 1
ATOM 757 O O . GLY A 1 91 ? -7.253 -0.861 1.965 1.00 90.19 91 GLY A O 1
ATOM 758 N N . ARG A 1 92 ? -6.608 -0.827 4.122 1.00 91.44 92 ARG A N 1
ATOM 759 C CA . ARG A 1 92 ? -7.303 0.407 4.502 1.00 91.44 92 ARG A CA 1
ATOM 760 C C . ARG A 1 92 ? -6.792 1.610 3.713 1.00 91.44 92 ARG A C 1
ATOM 762 O O . ARG A 1 92 ? -7.590 2.419 3.234 1.00 91.44 92 ARG A O 1
ATOM 769 N N . SER A 1 93 ? -5.487 1.633 3.463 1.00 92.25 93 SER A N 1
ATOM 770 C CA . SER A 1 93 ? -4.804 2.607 2.608 1.00 92.25 93 SER A CA 1
ATOM 771 C C . SER A 1 93 ? -5.319 2.652 1.161 1.00 92.25 93 SER A C 1
ATOM 773 O O . SER A 1 93 ? -5.009 3.585 0.424 1.00 92.25 93 SER A O 1
ATOM 775 N N . GLY A 1 94 ? -6.133 1.688 0.715 1.00 91.44 94 GLY A N 1
ATOM 776 C CA . GLY A 1 94 ? -6.798 1.749 -0.587 1.00 91.44 94 GLY A CA 1
ATOM 777 C C . GLY A 1 94 ? -7.892 2.811 -0.658 1.00 91.44 94 GLY A C 1
ATOM 778 O O . GLY A 1 94 ? -7.982 3.543 -1.640 1.00 91.44 94 GLY A O 1
ATOM 779 N N . TRP A 1 95 ? -8.717 2.918 0.385 1.00 91.38 95 TRP A N 1
ATOM 780 C CA . TRP A 1 95 ? -9.855 3.843 0.420 1.00 91.38 95 TRP A CA 1
ATOM 781 C C . TRP A 1 95 ? -9.604 5.091 1.271 1.00 91.38 95 TRP A C 1
ATOM 783 O O . TRP A 1 95 ? -10.321 6.078 1.108 1.00 91.38 95 TRP A O 1
ATOM 793 N N . HIS A 1 96 ? -8.593 5.078 2.143 1.00 92.25 96 HIS A N 1
ATOM 794 C CA . HIS A 1 96 ? -8.220 6.228 2.960 1.00 92.25 96 HIS A CA 1
ATOM 795 C C . HIS A 1 96 ? -7.234 7.153 2.223 1.00 92.25 96 HIS A C 1
ATOM 797 O O . HIS A 1 96 ? -6.019 7.088 2.394 1.00 92.25 96 HIS A O 1
ATOM 803 N N . SER A 1 97 ? -7.766 8.005 1.342 1.00 90.88 97 SER A N 1
ATOM 804 C CA . SER A 1 97 ? -6.959 8.787 0.393 1.00 90.88 97 SER A CA 1
ATOM 805 C C . SER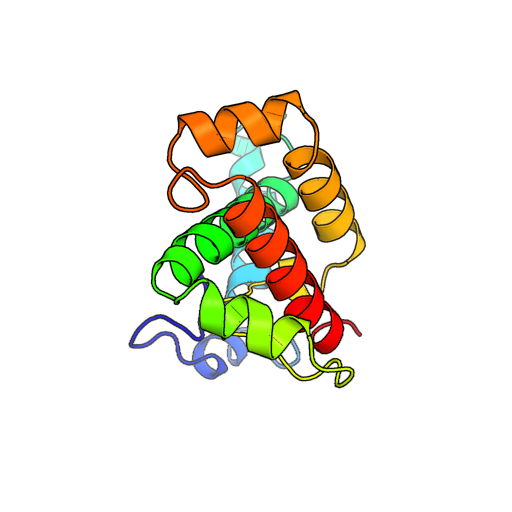 A 1 97 ? -5.980 9.767 1.041 1.00 90.88 97 SER A C 1
ATOM 807 O O . SER A 1 97 ? -4.846 9.860 0.584 1.00 90.88 97 SER A O 1
ATOM 809 N N . SER A 1 98 ? -6.373 10.466 2.108 1.00 90.31 98 SER A N 1
ATOM 810 C CA . SER A 1 98 ? -5.537 11.485 2.761 1.00 90.31 98 SER A CA 1
ATOM 811 C C . SER A 1 98 ? -4.222 10.918 3.303 1.00 90.31 98 SER A C 1
ATOM 813 O O . SER A 1 98 ? -3.162 11.502 3.076 1.00 90.31 98 SER A O 1
ATOM 815 N N . ILE A 1 99 ? -4.273 9.777 3.996 1.00 90.94 99 ILE A N 1
ATOM 816 C CA . ILE A 1 99 ? -3.080 9.128 4.552 1.00 90.94 99 ILE A CA 1
ATOM 817 C C . ILE A 1 99 ? -2.283 8.430 3.461 1.00 90.94 99 ILE A C 1
ATOM 819 O O . ILE A 1 99 ? -1.068 8.618 3.389 1.00 90.94 99 ILE A O 1
ATOM 823 N N . ARG A 1 100 ? -2.954 7.710 2.556 1.00 93.88 100 ARG A N 1
ATOM 824 C CA . ARG A 1 100 ? -2.311 7.094 1.393 1.00 93.88 100 ARG A CA 1
ATOM 825 C C . ARG A 1 100 ? -1.484 8.100 0.601 1.00 93.88 100 ARG A C 1
ATOM 827 O O . ARG A 1 100 ? -0.330 7.826 0.295 1.00 93.88 100 ARG A O 1
ATOM 834 N N . ASP A 1 101 ? -2.062 9.243 0.243 1.00 93.12 101 ASP A N 1
ATOM 835 C CA . ASP A 1 101 ? -1.394 10.216 -0.622 1.00 93.12 101 ASP A CA 1
ATOM 836 C C . ASP A 1 101 ? -0.182 10.839 0.082 1.00 93.12 101 ASP A C 1
ATOM 838 O O . ASP A 1 101 ? 0.853 11.045 -0.556 1.00 93.12 101 ASP A O 1
ATOM 842 N N . ARG A 1 102 ? -0.260 11.032 1.408 1.00 92.69 102 ARG A N 1
ATOM 843 C CA . ARG A 1 102 ? 0.888 11.433 2.230 1.00 92.69 102 ARG A CA 1
ATOM 844 C C . ARG A 1 102 ? 1.995 10.379 2.207 1.00 92.69 102 ARG A C 1
ATOM 846 O O . ARG A 1 102 ? 3.124 10.708 1.857 1.00 92.69 102 ARG A O 1
ATOM 853 N N . ILE A 1 103 ? 1.668 9.119 2.496 1.00 93.12 103 ILE A N 1
ATOM 854 C CA . ILE A 1 103 ? 2.641 8.015 2.510 1.00 93.12 103 ILE A CA 1
ATOM 855 C C . ILE A 1 103 ? 3.280 7.828 1.131 1.00 93.12 103 ILE A C 1
ATOM 857 O O . ILE A 1 103 ? 4.491 7.674 1.028 1.00 93.12 103 ILE A O 1
ATOM 861 N N . LEU A 1 104 ? 2.493 7.859 0.052 1.00 93.69 104 LEU A N 1
ATOM 862 C CA . LEU A 1 104 ? 3.025 7.721 -1.304 1.00 93.69 104 LEU A CA 1
ATOM 863 C C . LEU A 1 104 ? 3.932 8.896 -1.682 1.00 93.69 104 LEU A C 1
ATOM 865 O O . LEU A 1 104 ? 4.916 8.687 -2.385 1.00 93.69 104 LEU A O 1
ATOM 869 N N . SER A 1 105 ? 3.628 10.115 -1.226 1.00 91.75 105 SER A N 1
ATOM 870 C CA . SER A 1 105 ? 4.521 11.264 -1.408 1.00 91.75 105 SER A CA 1
ATOM 871 C C . SER A 1 105 ? 5.827 11.105 -0.627 1.00 91.75 105 SER A C 1
ATOM 873 O O . SER A 1 105 ? 6.875 11.480 -1.140 1.00 91.75 105 SER A O 1
ATOM 875 N N . GLU A 1 106 ? 5.778 10.555 0.589 1.00 89.44 106 GLU A N 1
ATOM 876 C CA . GLU A 1 106 ? 6.971 10.245 1.386 1.00 89.44 106 GLU A CA 1
ATOM 877 C C . GLU A 1 106 ? 7.815 9.160 0.699 1.00 89.44 106 GLU A C 1
ATOM 879 O O . GLU A 1 106 ? 9.016 9.342 0.522 1.00 89.44 106 GLU A O 1
ATOM 884 N N . ILE A 1 107 ? 7.193 8.066 0.240 1.00 86.50 107 ILE A N 1
ATOM 885 C CA . ILE A 1 107 ? 7.848 6.962 -0.489 1.00 86.50 107 ILE A CA 1
ATOM 886 C C . ILE A 1 107 ? 8.515 7.444 -1.779 1.00 86.50 107 ILE A C 1
ATOM 888 O O . ILE A 1 107 ? 9.598 6.974 -2.116 1.00 86.50 107 ILE A O 1
ATOM 892 N N . LEU A 1 108 ? 7.878 8.372 -2.495 1.00 84.50 108 LEU A N 1
ATOM 893 C CA . LEU A 1 108 ? 8.405 8.945 -3.734 1.00 84.50 108 LEU A CA 1
ATOM 894 C C . LEU A 1 108 ? 9.421 10.071 -3.513 1.00 84.50 108 LEU A C 1
ATOM 896 O O . LEU A 1 108 ? 9.929 10.604 -4.497 1.00 84.50 108 LEU A O 1
ATOM 900 N N . SER A 1 109 ? 9.727 10.441 -2.267 1.00 91.69 109 SER A N 1
ATOM 901 C CA . SER A 1 109 ? 10.875 11.311 -2.004 1.00 91.69 109 SER A CA 1
ATOM 902 C C . SER A 1 109 ? 12.171 10.617 -2.431 1.00 91.69 109 SER A C 1
ATOM 904 O O . SER A 1 109 ? 12.298 9.398 -2.292 1.00 91.69 109 SER A O 1
ATOM 906 N N . ASP A 1 110 ? 13.135 11.388 -2.937 1.00 86.94 110 ASP A N 1
ATOM 907 C CA . ASP A 1 110 ? 14.394 10.840 -3.460 1.00 86.94 110 ASP A CA 1
ATOM 908 C C . ASP A 1 110 ? 15.121 9.976 -2.415 1.00 86.94 110 ASP A C 1
ATOM 910 O O . ASP A 1 110 ? 15.578 8.875 -2.727 1.00 86.94 110 ASP A O 1
ATOM 914 N N . ASP A 1 111 ? 15.143 10.428 -1.157 1.00 91.31 111 ASP A N 1
ATOM 915 C CA . ASP A 1 111 ? 15.806 9.730 -0.053 1.00 91.31 111 ASP A CA 1
ATOM 916 C C . ASP A 1 111 ? 15.150 8.376 0.256 1.00 91.31 111 ASP A C 1
ATOM 918 O O . ASP A 1 111 ? 15.834 7.351 0.347 1.00 91.31 111 ASP A O 1
ATOM 922 N N . LEU A 1 112 ? 13.819 8.340 0.403 1.00 90.31 112 LEU A N 1
ATOM 923 C CA . LEU A 1 112 ? 13.127 7.104 0.768 1.00 90.31 112 LEU A CA 1
ATOM 924 C C . LEU A 1 112 ? 13.049 6.134 -0.413 1.00 90.31 112 LEU A C 1
ATOM 926 O O . LEU A 1 112 ? 13.223 4.931 -0.221 1.00 90.31 112 LEU A O 1
ATOM 930 N N . LYS A 1 113 ? 12.873 6.636 -1.639 1.00 93.19 113 LYS A N 1
ATOM 931 C CA . LYS A 1 113 ? 12.921 5.812 -2.851 1.00 93.19 113 LYS A CA 1
ATOM 932 C C . LYS A 1 113 ? 14.284 5.138 -3.002 1.00 93.19 113 LYS A C 1
ATOM 934 O O . LYS A 1 113 ? 14.340 3.936 -3.263 1.00 93.19 113 LYS A O 1
ATOM 939 N N . ALA A 1 114 ? 15.376 5.873 -2.784 1.00 93.50 114 ALA A N 1
ATOM 940 C CA . ALA A 1 114 ? 16.723 5.307 -2.799 1.00 93.50 114 ALA A CA 1
ATOM 941 C C . ALA A 1 114 ? 16.909 4.243 -1.705 1.00 93.50 114 ALA A C 1
ATOM 943 O O . ALA A 1 114 ? 17.459 3.176 -1.979 1.00 93.50 114 ALA A O 1
ATOM 944 N N . ALA A 1 115 ? 16.407 4.492 -0.491 1.00 94.50 115 ALA A N 1
ATOM 945 C CA . ALA A 1 115 ? 16.463 3.524 0.603 1.00 94.50 115 ALA A CA 1
ATOM 946 C C . ALA A 1 115 ? 15.674 2.238 0.298 1.00 94.50 115 ALA A C 1
ATOM 948 O O . ALA A 1 115 ? 16.160 1.144 0.576 1.00 94.50 115 ALA A O 1
ATOM 949 N N . LEU A 1 116 ? 14.490 2.349 -0.312 1.00 93.81 116 LEU A N 1
ATOM 950 C CA . LEU A 1 116 ? 13.682 1.197 -0.719 1.00 93.81 116 LEU A CA 1
ATOM 951 C C . LEU A 1 116 ? 14.382 0.368 -1.799 1.00 93.81 116 LEU A C 1
ATOM 953 O O . LEU A 1 116 ? 14.479 -0.850 -1.662 1.00 93.81 116 LEU A O 1
ATOM 957 N N . LEU A 1 117 ? 14.932 1.017 -2.830 1.00 95.00 117 LEU A N 1
ATOM 958 C CA . LEU A 1 117 ? 15.704 0.336 -3.874 1.00 95.00 117 LEU A CA 1
ATOM 959 C C . LEU A 1 117 ? 16.938 -0.368 -3.293 1.00 95.00 117 LEU A C 1
ATOM 961 O O . LEU A 1 117 ? 17.199 -1.522 -3.623 1.00 95.00 117 LEU A O 1
ATOM 965 N N . ALA A 1 118 ? 17.662 0.290 -2.382 1.00 95.62 118 ALA A N 1
ATOM 966 C CA . ALA A 1 118 ? 18.801 -0.306 -1.685 1.00 95.62 118 ALA A CA 1
ATOM 967 C C . ALA A 1 118 ? 18.400 -1.497 -0.795 1.00 95.62 118 ALA A C 1
ATOM 969 O O . ALA A 1 118 ? 19.185 -2.428 -0.624 1.00 95.62 118 ALA A O 1
ATOM 970 N N . ALA A 1 119 ? 17.178 -1.487 -0.255 1.00 94.38 119 ALA A N 1
ATOM 971 C CA . ALA A 1 119 ? 16.606 -2.591 0.510 1.00 94.38 119 ALA A CA 1
ATOM 972 C C . ALA A 1 119 ? 16.057 -3.736 -0.368 1.00 94.38 119 ALA A C 1
ATOM 974 O O . ALA A 1 119 ? 15.632 -4.755 0.173 1.00 94.38 119 ALA A O 1
ATOM 975 N N . GLY A 1 120 ? 16.082 -3.593 -1.699 1.00 93.88 120 GLY A N 1
ATOM 976 C CA . GLY A 1 120 ? 15.676 -4.624 -2.658 1.00 93.88 120 GLY A CA 1
ATOM 977 C C . GLY A 1 120 ? 14.266 -4.469 -3.230 1.00 93.88 120 GLY A C 1
ATOM 978 O O . GLY A 1 120 ? 13.879 -5.285 -4.062 1.00 93.88 120 GLY A O 1
ATOM 979 N N . PHE A 1 121 ? 13.520 -3.427 -2.848 1.00 94.31 121 PHE A N 1
ATOM 980 C CA . PHE A 1 121 ? 12.184 -3.187 -3.398 1.00 94.31 121 PHE A CA 1
ATOM 981 C C . PHE A 1 121 ? 12.228 -2.917 -4.907 1.00 94.31 121 PHE A C 1
ATOM 983 O O . PHE A 1 121 ? 13.203 -2.386 -5.449 1.00 94.31 121 PHE A O 1
ATOM 990 N N . GLY 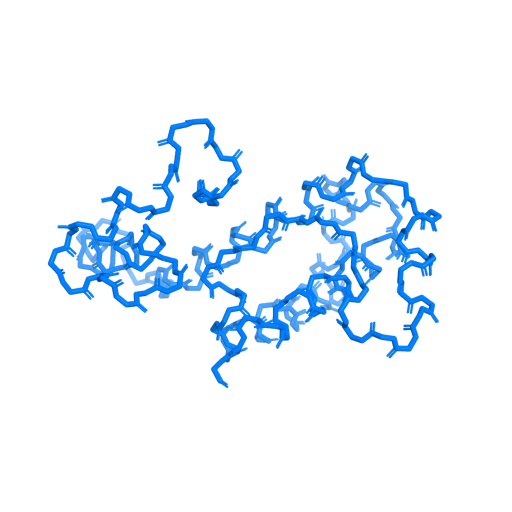A 1 122 ? 11.134 -3.253 -5.585 1.00 92.44 122 GLY A N 1
ATOM 991 C CA . GLY A 1 122 ? 10.968 -3.094 -7.024 1.00 92.44 122 GLY A CA 1
ATOM 992 C C . GLY A 1 122 ? 11.908 -3.981 -7.837 1.00 92.44 122 GLY A C 1
ATOM 993 O O . GLY A 1 122 ? 12.298 -3.597 -8.939 1.00 92.44 122 GLY A O 1
ATOM 994 N N . ASN A 1 123 ? 12.343 -5.121 -7.285 1.00 92.50 123 ASN A N 1
ATOM 995 C CA . ASN A 1 123 ? 13.360 -5.987 -7.891 1.00 92.50 123 ASN A CA 1
ATOM 996 C C . ASN A 1 123 ? 14.652 -5.220 -8.267 1.00 92.50 123 ASN A C 1
ATOM 998 O O . ASN A 1 123 ? 15.310 -5.526 -9.263 1.00 92.50 123 ASN A O 1
ATOM 1002 N N . GLY A 1 124 ? 14.996 -4.172 -7.503 1.00 90.62 124 GLY A N 1
ATOM 1003 C CA . GLY A 1 124 ? 16.141 -3.290 -7.766 1.00 90.62 124 GLY A CA 1
ATOM 1004 C C . GLY A 1 124 ? 15.973 -2.330 -8.955 1.00 90.62 124 GLY A C 1
ATOM 1005 O O . GLY A 1 124 ? 16.919 -1.626 -9.307 1.00 90.62 124 GLY A O 1
ATOM 1006 N N . SER A 1 125 ? 14.791 -2.271 -9.577 1.00 94.12 125 SER A N 1
ATOM 1007 C CA . SER A 1 125 ? 14.480 -1.385 -10.701 1.00 94.12 125 SER A CA 1
ATOM 1008 C C . SER A 1 125 ? 13.618 -0.206 -10.253 1.00 94.12 125 SER A C 1
ATOM 1010 O O . SER A 1 125 ? 12.475 -0.368 -9.823 1.00 94.12 125 SER A O 1
ATOM 1012 N N . ALA A 1 126 ? 14.146 1.011 -10.414 1.00 93.75 126 ALA A N 1
ATOM 1013 C CA . ALA A 1 126 ? 13.395 2.239 -10.146 1.00 93.75 126 ALA A CA 1
ATOM 1014 C C . ALA A 1 126 ? 12.123 2.342 -11.005 1.00 93.75 126 ALA A C 1
ATOM 1016 O O . ALA A 1 126 ? 11.086 2.769 -10.505 1.00 93.75 126 ALA A O 1
ATOM 1017 N N . ASP A 1 127 ? 12.197 1.898 -12.262 1.00 95.19 127 ASP A N 1
ATOM 1018 C CA . ASP A 1 127 ? 11.064 1.868 -13.191 1.00 95.19 127 ASP A CA 1
ATOM 1019 C C . ASP A 1 127 ? 9.978 0.885 -12.726 1.00 95.19 127 ASP A C 1
ATOM 1021 O O . ASP A 1 127 ? 8.795 1.222 -12.700 1.00 95.19 127 ASP A O 1
ATOM 1025 N N . PHE A 1 128 ? 10.374 -0.303 -12.257 1.00 96.12 128 PHE A N 1
ATOM 1026 C CA . PHE A 1 128 ? 9.428 -1.272 -11.700 1.00 96.12 128 PHE A CA 1
ATOM 1027 C C . PHE A 1 128 ? 8.745 -0.724 -10.443 1.00 96.12 128 PHE A C 1
ATOM 1029 O O . PHE A 1 128 ? 7.532 -0.869 -10.285 1.00 96.12 128 PHE A O 1
ATOM 1036 N N . LEU A 1 129 ? 9.498 -0.067 -9.556 1.00 95.38 129 LEU A N 1
ATOM 1037 C CA . LEU A 1 129 ? 8.947 0.556 -8.353 1.00 95.38 129 LEU A CA 1
ATOM 1038 C C . LEU A 1 129 ? 7.940 1.667 -8.701 1.00 95.38 129 LEU A C 1
ATOM 1040 O O . LEU A 1 129 ? 6.844 1.699 -8.139 1.00 95.38 129 LEU A O 1
ATOM 1044 N N . ASP A 1 130 ? 8.262 2.531 -9.667 1.00 95.19 130 ASP A N 1
ATOM 1045 C CA . ASP A 1 130 ? 7.356 3.588 -10.131 1.00 95.19 130 ASP A CA 1
ATOM 1046 C C . ASP A 1 130 ? 6.067 3.013 -10.735 1.00 95.19 130 ASP A C 1
ATOM 1048 O O . ASP A 1 130 ? 4.963 3.462 -10.403 1.00 95.19 130 ASP A O 1
ATOM 1052 N N . LYS A 1 131 ? 6.184 1.967 -11.562 1.00 96.06 131 LYS A N 1
ATOM 1053 C CA . LYS A 1 131 ? 5.039 1.244 -12.134 1.00 96.06 131 LYS A CA 1
ATOM 1054 C C . LYS A 1 131 ? 4.209 0.545 -11.062 1.00 96.06 131 LYS A C 1
ATOM 1056 O O . LYS A 1 131 ? 2.983 0.602 -11.106 1.00 96.06 131 LYS A O 1
ATOM 1061 N N . SER A 1 132 ? 4.850 -0.035 -10.053 1.00 96.12 132 SER A N 1
ATOM 1062 C CA . SER A 1 132 ? 4.174 -0.667 -8.915 1.00 96.12 132 SER A CA 1
ATOM 1063 C C . SER A 1 132 ? 3.338 0.344 -8.127 1.00 96.12 132 SER A C 1
ATOM 1065 O O . SER A 1 132 ? 2.176 0.082 -7.810 1.00 96.12 132 SER A O 1
ATOM 1067 N N . ILE A 1 133 ? 3.880 1.542 -7.882 1.00 95.56 133 ILE A N 1
ATOM 1068 C CA . ILE A 1 133 ? 3.160 2.644 -7.229 1.00 95.56 133 ILE A CA 1
ATOM 1069 C C . ILE A 1 133 ? 2.015 3.159 -8.116 1.00 95.56 133 ILE A C 1
ATOM 1071 O O . ILE A 1 133 ? 0.918 3.436 -7.619 1.00 95.56 133 ILE A O 1
ATOM 1075 N N . ALA A 1 134 ? 2.226 3.275 -9.429 1.00 95.25 134 ALA A N 1
ATOM 1076 C CA . ALA A 1 134 ? 1.172 3.653 -10.370 1.00 95.25 134 ALA A CA 1
ATOM 1077 C C . ALA A 1 134 ? 0.027 2.624 -10.392 1.00 95.25 134 ALA A C 1
ATOM 1079 O O . ALA A 1 134 ? -1.148 2.999 -10.357 1.00 95.25 134 ALA A O 1
ATOM 1080 N N . ASN A 1 135 ? 0.362 1.333 -10.373 1.00 96.25 135 ASN A N 1
ATOM 1081 C CA . ASN A 1 135 ? -0.597 0.240 -10.295 1.00 96.25 135 ASN A CA 1
ATOM 1082 C C . ASN A 1 135 ? -1.390 0.276 -8.979 1.00 96.25 135 ASN A C 1
ATOM 1084 O O . ASN A 1 135 ? -2.622 0.232 -8.997 1.00 96.25 135 ASN A O 1
ATOM 1088 N N . TYR A 1 136 ? -0.700 0.466 -7.847 1.00 95.50 136 TYR A N 1
ATOM 1089 C CA . TYR A 1 136 ? -1.324 0.645 -6.534 1.00 95.50 136 TYR A CA 1
ATOM 1090 C C . TYR A 1 136 ? -2.353 1.789 -6.545 1.00 95.50 136 TYR A C 1
ATOM 1092 O O . TYR A 1 136 ? -3.488 1.625 -6.091 1.00 95.50 136 TYR A O 1
ATOM 1100 N N . ARG A 1 137 ? -1.996 2.946 -7.126 1.00 94.56 137 ARG A N 1
ATOM 1101 C CA . ARG A 1 137 ? -2.898 4.107 -7.246 1.00 94.56 137 ARG A CA 1
ATOM 1102 C C . ARG A 1 137 ? -4.169 3.793 -8.040 1.00 94.56 137 ARG A C 1
ATOM 1104 O O . ARG A 1 137 ? -5.235 4.268 -7.649 1.00 94.56 137 ARG A O 1
ATOM 1111 N N . ARG A 1 138 ? -4.094 2.990 -9.110 1.00 93.94 138 ARG A N 1
ATOM 1112 C CA . ARG A 1 138 ? -5.287 2.578 -9.879 1.00 93.94 138 ARG A CA 1
ATOM 1113 C C . ARG A 1 138 ? -6.245 1.734 -9.045 1.00 93.94 138 ARG A C 1
ATOM 1115 O O . ARG A 1 138 ? -7.439 2.027 -9.011 1.00 93.94 138 ARG A O 1
ATOM 1122 N N . ILE A 1 139 ? -5.722 0.746 -8.318 1.00 93.44 139 ILE A N 1
ATOM 1123 C CA . ILE A 1 139 ? -6.537 -0.103 -7.436 1.00 93.44 139 ILE A CA 1
ATOM 1124 C C . ILE A 1 139 ? -7.183 0.740 -6.333 1.00 93.44 139 ILE A C 1
ATOM 1126 O O . ILE A 1 139 ? -8.394 0.666 -6.118 1.00 93.44 139 ILE A O 1
ATOM 1130 N N . ALA A 1 140 ? -6.397 1.596 -5.677 1.00 92.06 140 ALA A N 1
ATOM 1131 C CA . ALA A 1 140 ? -6.881 2.493 -4.633 1.00 92.06 140 ALA A CA 1
ATOM 1132 C C . ALA A 1 140 ? -7.975 3.453 -5.151 1.00 92.06 140 ALA A C 1
ATOM 1134 O O . ALA A 1 140 ? -8.967 3.703 -4.465 1.00 92.06 140 ALA A O 1
ATOM 1135 N N . GLY A 1 141 ? -7.862 3.922 -6.398 1.00 89.12 141 GLY A N 1
ATOM 1136 C CA . GLY A 1 141 ? -8.878 4.745 -7.060 1.00 89.12 141 GLY A CA 1
ATOM 1137 C C . GLY A 1 141 ? -10.257 4.081 -7.154 1.00 89.12 141 GLY A C 1
ATOM 1138 O O . GLY A 1 141 ? -11.270 4.765 -7.044 1.00 89.12 141 GLY A O 1
ATOM 1139 N N . ARG A 1 142 ? -10.325 2.747 -7.271 1.00 86.88 142 ARG A N 1
ATOM 1140 C CA . ARG A 1 142 ? -11.594 1.992 -7.227 1.00 86.88 142 ARG A CA 1
ATOM 1141 C C . ARG A 1 142 ? -12.161 1.862 -5.812 1.00 86.88 142 ARG A C 1
ATOM 1143 O O . ARG A 1 142 ? -13.362 1.661 -5.634 1.00 86.88 142 ARG A O 1
ATOM 1150 N N . MET A 1 143 ? -11.297 1.903 -4.803 1.00 85.44 143 MET A N 1
ATOM 1151 C CA . MET A 1 143 ? -11.680 1.681 -3.411 1.00 85.44 143 MET A CA 1
ATOM 1152 C C . MET A 1 143 ? -12.147 2.954 -2.708 1.00 85.44 143 MET A C 1
ATOM 1154 O O . MET A 1 143 ? -12.821 2.830 -1.684 1.00 85.44 143 MET A O 1
ATOM 1158 N N . ALA A 1 144 ? -11.850 4.140 -3.245 1.00 76.50 144 ALA A N 1
ATOM 1159 C CA . ALA A 1 144 ? -12.339 5.416 -2.727 1.00 76.50 144 ALA A CA 1
ATOM 1160 C C . ALA A 1 144 ? -13.877 5.432 -2.551 1.00 76.50 144 ALA A C 1
ATOM 1162 O O . ALA A 1 144 ? -14.602 4.615 -3.134 1.00 76.50 144 ALA 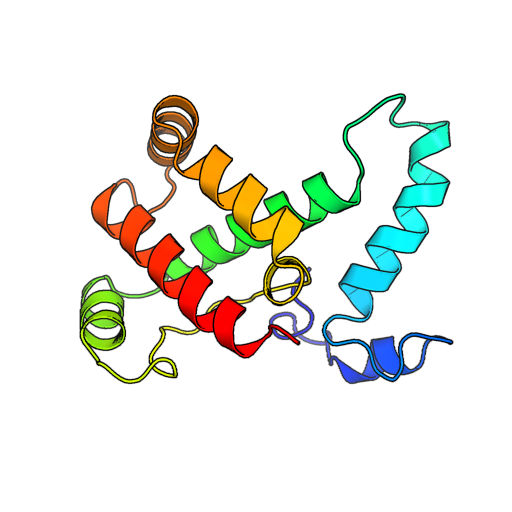A O 1
ATOM 1163 N N . TRP A 1 145 ? -14.359 6.289 -1.650 1.00 62.66 145 TRP A N 1
ATOM 1164 C CA . TRP A 1 145 ? -15.790 6.562 -1.479 1.00 62.66 145 TRP A CA 1
ATOM 1165 C C . TRP A 1 145 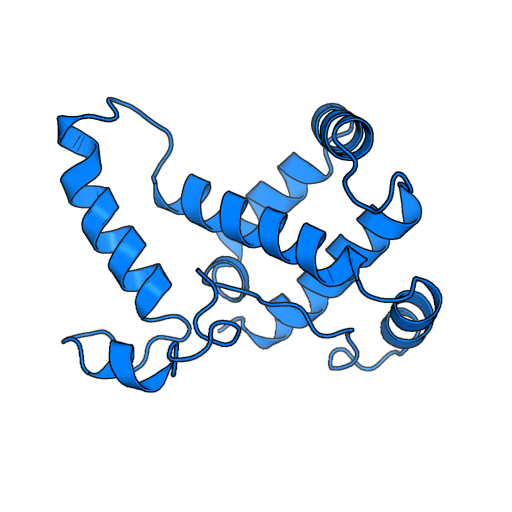? -16.286 7.553 -2.525 1.00 62.66 145 TRP A C 1
ATOM 1167 O O . TRP A 1 145 ? -15.502 8.462 -2.876 1.00 62.66 145 TRP A O 1
#

Sequence (145 aa):
MFLWSWEGGDKDYWKHLEGLEKRKTPLSDHLVALFEEWSKSFVGITAHFEHLLEQFEILASLVHIESSDITELDDMLGRQDPQSWVWMPVGRSGWHSSIRDRILSEILSDDLKAALLAAGFGNGSADFLDKSIANYRRIAGRMAW

pLDDT: mean 87.48, std 9.99, range [58.06, 96.62]

Organism: NCBI:txid314278

Secondary structure (DSSP, 8-state):
--GGGSTT--HHHHHTSTT-TT-SSHHHHHHHHHHHHHGGGTS-S-S-HHHHHHHHHHHHHHHHHTTS-HHHHHHHHHSS-TT--------GGGT-HHHHHHHHHHHTSHHHHHHHHHTTGGGG-HHHHHHHHHHHHHHHHHH--

Foldseek 3Di:
DQLPPDDVSPQVVLLPPPPQVPPPASVLVVVLVVCQVVVVVPVPPDDRVNLVSQLVQLQQQQVQCLVDDVVQLCVQLVDPDLPRADDTRHHPLLAPPVSVVVSLVVCPPPVNVVVCLVVCTLVNDSSSSVSSSVRSNSSSVVNYD